Protein AF-A0A3D4TJG7-F1 (afdb_monomer_lite)

Sequence (53 aa):
ENHYFVNGGFFEVEDQLLRDAHRIADIPGVIVHGRYDVVCPLANAWDLTKVWP

Structure (mmCIF, N/CA/C/O backbone):
data_AF-A0A3D4TJG7-F1
#
_entry.id   AF-A0A3D4TJG7-F1
#
loop_
_atom_site.group_PDB
_atom_site.id
_atom_site.type_symbol
_atom_site.label_atom_id
_atom_site.label_alt_id
_atom_site.label_comp_id
_atom_site.label_asym_id
_atom_site.label_entity_id
_atom_site.label_seq_id
_atom_site.pdbx_PDB_ins_code
_atom_site.Cartn_x
_atom_site.Cartn_y
_atom_site.Cartn_z
_atom_site.occupancy
_atom_site.B_iso_or_equiv
_atom_site.auth_seq_id
_atom_site.auth_comp_id
_atom_site.auth_asym_id
_atom_site.auth_atom_id
_atom_site.pdbx_PDB_model_num
ATOM 1 N N . GLU A 1 1 ? 13.897 -5.572 -6.065 1.00 65.94 1 GLU A N 1
ATOM 2 C CA . GLU A 1 1 ? 12.870 -5.076 -7.000 1.00 65.94 1 GLU A CA 1
ATOM 3 C C . GLU A 1 1 ? 12.753 -5.951 -8.243 1.00 65.94 1 GLU A C 1
ATOM 5 O O . GLU A 1 1 ? 11.748 -6.630 -8.377 1.00 65.94 1 GLU A O 1
ATOM 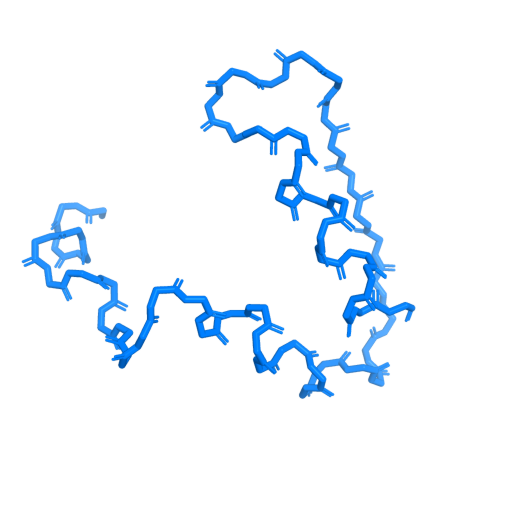10 N N . ASN A 1 2 ? 13.809 -6.061 -9.063 1.00 88.31 2 ASN A N 1
ATOM 11 C CA . ASN A 1 2 ? 13.771 -6.819 -10.320 1.00 88.31 2 ASN A CA 1
ATOM 12 C C . ASN A 1 2 ? 13.293 -8.275 -10.143 1.00 88.31 2 ASN A C 1
ATOM 14 O O . ASN A 1 2 ? 12.427 -8.726 -10.873 1.00 88.31 2 ASN A O 1
ATOM 18 N N . HIS A 1 3 ? 13.758 -8.975 -9.100 1.00 93.81 3 HIS A N 1
ATOM 19 C CA . HIS A 1 3 ? 13.289 -10.330 -8.779 1.00 93.81 3 HIS A CA 1
ATOM 20 C C . HIS A 1 3 ? 11.774 -10.424 -8.515 1.00 93.81 3 HIS A C 1
ATOM 22 O O . HIS A 1 3 ? 11.156 -11.410 -8.890 1.00 93.81 3 HIS A O 1
ATOM 28 N N . TYR A 1 4 ? 11.164 -9.412 -7.897 1.00 91.12 4 TYR A N 1
ATOM 29 C CA . TYR A 1 4 ? 9.722 -9.403 -7.645 1.00 91.12 4 TYR A CA 1
ATOM 30 C C . TYR A 1 4 ? 8.955 -8.987 -8.901 1.00 91.12 4 TYR A C 1
ATOM 32 O O . TYR A 1 4 ? 7.958 -9.614 -9.237 1.00 91.12 4 TYR A O 1
ATOM 40 N N . PHE A 1 5 ? 9.453 -7.999 -9.648 1.00 89.88 5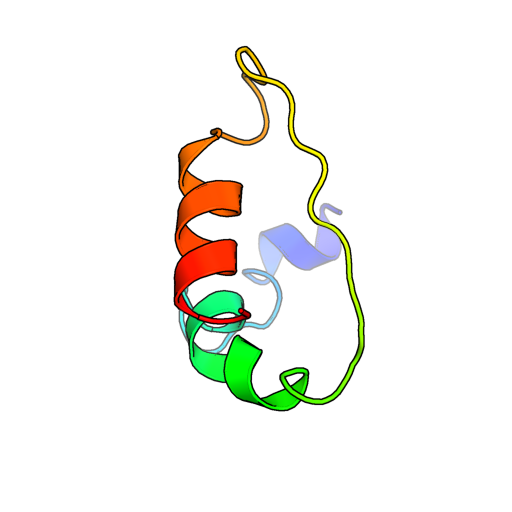 PHE A N 1
ATOM 41 C CA . PHE A 1 5 ? 8.814 -7.545 -10.884 1.00 89.88 5 PHE A CA 1
ATOM 42 C C . PHE A 1 5 ? 8.801 -8.601 -11.986 1.00 89.88 5 PHE A C 1
ATOM 44 O O . PHE A 1 5 ? 7.766 -8.789 -12.617 1.00 89.88 5 PHE A O 1
ATOM 51 N N . VAL A 1 6 ? 9.891 -9.355 -12.174 1.00 93.88 6 VAL A N 1
ATOM 52 C CA . VAL A 1 6 ? 9.913 -10.444 -13.171 1.00 93.88 6 VAL A CA 1
ATOM 53 C C . VAL A 1 6 ? 8.959 -11.592 -12.827 1.00 93.88 6 VAL A C 1
ATOM 55 O O . VAL A 1 6 ? 8.628 -12.379 -13.705 1.00 93.88 6 VAL A O 1
ATOM 58 N N . ASN A 1 7 ? 8.503 -11.680 -11.574 1.00 93.75 7 ASN A N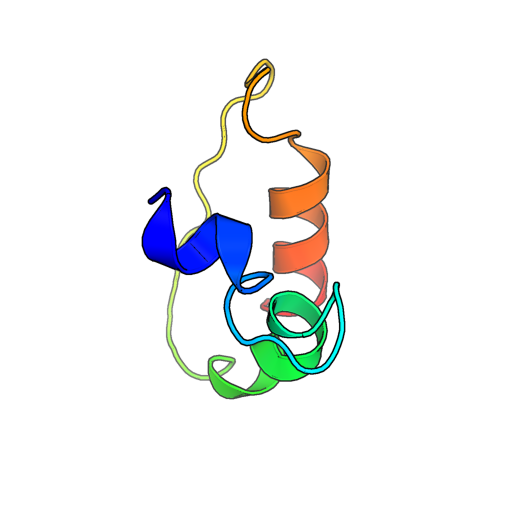 1
ATOM 59 C CA . ASN A 1 7 ? 7.544 -12.680 -11.101 1.00 93.75 7 ASN A CA 1
ATOM 60 C C . ASN A 1 7 ? 6.154 -12.080 -10.809 1.00 93.75 7 ASN A C 1
ATOM 62 O O . ASN A 1 7 ? 5.364 -12.695 -10.096 1.00 93.75 7 ASN A O 1
ATOM 66 N N . GLY A 1 8 ? 5.856 -10.866 -11.292 1.00 90.44 8 GLY A N 1
ATOM 67 C CA . GLY A 1 8 ? 4.545 -10.232 -11.086 1.00 90.44 8 GLY A CA 1
ATOM 68 C C . GLY A 1 8 ? 4.189 -9.998 -9.613 1.00 90.44 8 GLY A C 1
ATOM 69 O O . GLY A 1 8 ? 3.025 -10.055 -9.235 1.00 90.44 8 GLY A O 1
ATOM 70 N N . GLY A 1 9 ? 5.191 -9.812 -8.750 1.00 91.25 9 GLY A N 1
ATOM 71 C CA . GLY A 1 9 ? 5.000 -9.634 -7.310 1.00 91.25 9 GLY A CA 1
ATOM 72 C C . GLY A 1 9 ? 4.539 -10.890 -6.564 1.00 91.25 9 GLY A C 1
ATOM 73 O O . GLY A 1 9 ? 4.271 -10.795 -5.371 1.00 91.25 9 GLY A O 1
ATOM 74 N N . PHE A 1 10 ? 4.487 -12.051 -7.231 1.00 94.12 10 PHE A N 1
ATOM 75 C CA . PHE A 1 10 ? 3.905 -13.293 -6.704 1.00 94.12 10 PHE A CA 1
ATOM 76 C C . PHE A 1 10 ? 2.429 -13.151 -6.295 1.00 94.12 10 PHE A C 1
ATOM 78 O O . PHE A 1 10 ? 1.953 -13.875 -5.420 1.00 94.12 10 PHE A O 1
ATOM 85 N N . PHE A 1 11 ? 1.710 -12.217 -6.919 1.00 94.38 11 PHE A N 1
ATOM 86 C CA . PHE A 1 11 ? 0.277 -12.049 -6.717 1.00 94.38 11 PHE A CA 1
ATOM 87 C C . PHE A 1 11 ? -0.515 -13.029 -7.588 1.00 94.38 11 PHE A C 1
ATOM 89 O O . PHE A 1 11 ? -0.117 -13.362 -8.703 1.00 94.38 11 PHE A O 1
ATOM 96 N N . GLU A 1 12 ? -1.655 -13.484 -7.075 1.00 94.00 12 GLU A N 1
ATOM 97 C CA . GLU A 1 12 ? -2.614 -14.314 -7.810 1.00 94.00 12 GLU A CA 1
ATOM 98 C C . GLU A 1 12 ? -3.431 -13.479 -8.806 1.00 94.00 12 GLU A C 1
ATOM 100 O O . GLU A 1 12 ? -3.810 -13.969 -9.868 1.00 94.00 12 GLU A O 1
ATOM 105 N N . VAL A 1 13 ? -3.709 -12.221 -8.448 1.00 93.81 13 VAL A N 1
ATOM 106 C CA . VAL A 1 13 ? -4.484 -11.244 -9.228 1.00 93.81 13 VAL A CA 1
ATOM 107 C C . VAL A 1 13 ? -3.905 -9.838 -9.036 1.00 93.81 13 VAL A C 1
ATOM 109 O O . VAL A 1 13 ? -3.282 -9.562 -8.011 1.00 93.81 13 VAL A O 1
ATOM 112 N N . GLU A 1 14 ? -4.113 -8.933 -9.995 1.00 89.75 14 GLU A N 1
ATOM 113 C CA . GLU A 1 14 ? -3.493 -7.594 -9.965 1.00 89.75 14 GLU A CA 1
ATOM 114 C C . GLU A 1 14 ? -3.964 -6.706 -8.798 1.00 89.75 14 GLU A C 1
ATOM 116 O O . GLU A 1 14 ? -3.196 -5.894 -8.289 1.00 89.75 14 GLU A O 1
ATOM 121 N N . ASP A 1 15 ? -5.202 -6.871 -8.330 1.00 92.75 15 ASP A N 1
ATOM 122 C CA . ASP A 1 15 ? -5.823 -6.059 -7.276 1.00 92.75 15 ASP A CA 1
ATOM 123 C C . ASP A 1 15 ? -5.763 -6.709 -5.884 1.00 92.75 15 ASP A C 1
ATOM 125 O O . ASP A 1 15 ? -6.425 -6.252 -4.948 1.00 92.75 15 ASP A O 1
ATOM 129 N N . GLN A 1 16 ? -4.952 -7.760 -5.719 1.00 95.12 16 GLN A N 1
ATOM 130 C CA . GLN A 1 16 ? -4.942 -8.597 -4.517 1.00 95.12 16 GLN A CA 1
ATOM 131 C C . GLN A 1 16 ? -4.753 -7.795 -3.221 1.00 95.12 16 GLN A C 1
ATOM 133 O O . GLN A 1 16 ? -5.405 -8.086 -2.221 1.00 95.12 16 GLN A O 1
ATOM 138 N N . LEU A 1 17 ? -3.902 -6.764 -3.228 1.00 94.62 17 LEU A N 1
ATOM 139 C CA . LEU A 1 17 ? -3.664 -5.928 -2.046 1.00 94.62 17 LEU A CA 1
ATOM 140 C C . LEU A 1 17 ? -4.906 -5.136 -1.616 1.00 94.62 17 LEU A C 1
ATOM 142 O O . LEU A 1 17 ? -5.160 -5.017 -0.421 1.00 94.62 17 LEU A O 1
ATOM 146 N N . LEU A 1 18 ? -5.690 -4.620 -2.567 1.00 95.31 18 LEU A N 1
ATOM 147 C CA . LEU A 1 18 ? -6.936 -3.908 -2.267 1.00 95.31 18 LEU A CA 1
ATOM 148 C C . LEU A 1 18 ? -8.049 -4.889 -1.883 1.00 95.31 18 LEU A C 1
ATOM 150 O O . LEU A 1 18 ? -8.771 -4.644 -0.918 1.00 95.31 18 LEU A O 1
ATOM 154 N N . ARG A 1 19 ? -8.147 -6.028 -2.581 1.00 95.56 19 ARG A N 1
ATOM 155 C CA . ARG A 1 19 ? -9.087 -7.118 -2.270 1.00 95.56 19 ARG A CA 1
ATOM 156 C C . ARG A 1 19 ? -8.921 -7.614 -0.831 1.00 95.56 19 ARG A C 1
ATOM 158 O O . ARG A 1 19 ? -9.899 -7.786 -0.100 1.00 95.56 19 ARG A O 1
ATOM 165 N N . ASP A 1 20 ? -7.673 -7.810 -0.415 1.00 96.44 20 ASP A N 1
ATOM 166 C CA . ASP A 1 20 ? -7.327 -8.421 0.867 1.00 96.44 20 ASP A CA 1
ATOM 167 C C . ASP A 1 20 ? -7.087 -7.383 1.985 1.00 96.44 20 ASP A C 1
ATOM 169 O O . ASP A 1 20 ? -6.776 -7.763 3.115 1.00 96.44 20 ASP A O 1
ATOM 173 N N . ALA A 1 21 ? -7.287 -6.084 1.718 1.00 96.00 21 ALA A N 1
ATOM 174 C CA . ALA A 1 21 ? -7.101 -4.998 2.690 1.00 96.00 21 ALA A CA 1
ATOM 175 C C . ALA A 1 21 ? -7.995 -5.136 3.938 1.00 96.00 21 ALA A C 1
ATOM 177 O O . ALA A 1 21 ? -7.625 -4.706 5.027 1.00 96.00 21 ALA A O 1
ATOM 178 N N . HIS A 1 22 ? -9.132 -5.825 3.824 1.00 93.56 22 HIS A N 1
ATOM 179 C CA . HIS A 1 22 ? -10.004 -6.142 4.959 1.00 93.56 22 HIS A CA 1
ATOM 180 C C . HIS A 1 22 ? -9.291 -6.922 6.082 1.00 93.56 22 HIS A C 1
ATOM 182 O O . HIS A 1 22 ? -9.733 -6.898 7.227 1.00 93.56 22 HIS A O 1
ATOM 188 N N . ARG A 1 23 ? -8.177 -7.604 5.779 1.00 95.56 23 ARG A N 1
ATOM 189 C CA . ARG A 1 23 ? -7.378 -8.362 6.755 1.00 95.56 23 ARG A CA 1
ATOM 190 C C . ARG A 1 23 ? -6.628 -7.486 7.756 1.00 95.56 23 ARG A C 1
ATOM 192 O O . ARG A 1 23 ? -6.129 -8.024 8.736 1.00 95.56 23 ARG A O 1
ATOM 199 N N . ILE A 1 24 ? -6.499 -6.189 7.478 1.00 95.50 24 ILE A N 1
ATOM 200 C CA . ILE A 1 24 ? -5.844 -5.212 8.357 1.00 95.50 24 ILE A CA 1
ATOM 201 C C . ILE A 1 24 ? -6.835 -4.182 8.915 1.00 95.50 24 ILE A C 1
ATOM 203 O O . ILE A 1 24 ? -6.417 -3.172 9.472 1.00 95.50 24 ILE A O 1
ATOM 207 N N . ALA A 1 25 ? -8.144 -4.419 8.776 1.00 93.06 25 ALA A N 1
ATOM 208 C CA . ALA A 1 25 ? -9.186 -3.467 9.165 1.00 93.06 25 ALA A CA 1
ATOM 209 C C . ALA A 1 25 ? -9.187 -3.107 10.662 1.00 93.06 25 ALA A C 1
ATOM 211 O O . ALA A 1 25 ? -9.658 -2.044 11.043 1.00 93.06 25 ALA A O 1
ATOM 212 N N . ASP A 1 26 ? -8.655 -3.975 11.516 1.00 95.19 26 ASP A N 1
ATOM 213 C CA . ASP A 1 26 ? -8.516 -3.771 12.958 1.00 95.19 26 ASP A CA 1
ATOM 214 C C . ASP A 1 26 ? -7.207 -3.066 13.358 1.00 95.19 26 ASP A C 1
ATOM 216 O O . ASP A 1 26 ? -7.028 -2.696 14.521 1.00 95.19 26 ASP A O 1
ATOM 220 N N . ILE A 1 27 ? -6.295 -2.848 12.407 1.00 95.50 27 ILE A N 1
ATOM 221 C CA . ILE A 1 27 ? -5.016 -2.184 12.648 1.00 95.50 27 IL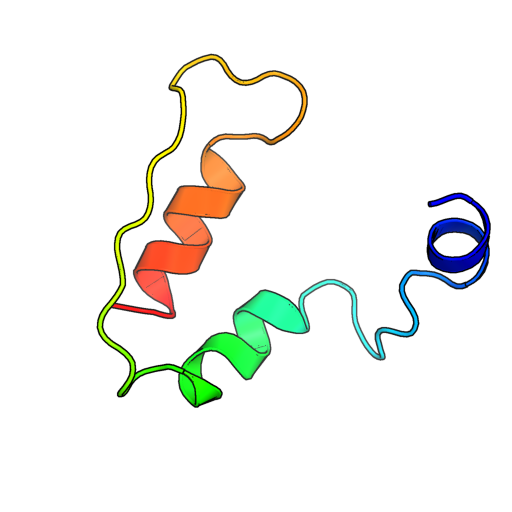E A CA 1
ATOM 222 C C . ILE A 1 27 ? -5.193 -0.673 12.445 1.00 95.50 27 ILE A C 1
ATOM 224 O O . ILE A 1 27 ? -5.500 -0.243 11.333 1.00 95.50 27 ILE A O 1
ATOM 228 N N . PRO A 1 28 ? -4.954 0.165 13.471 1.00 94.25 28 PRO A N 1
ATOM 229 C CA . PRO A 1 28 ? -5.005 1.611 13.302 1.00 94.25 28 PRO A CA 1
ATOM 230 C C . PRO A 1 28 ? -3.868 2.086 12.388 1.00 94.25 28 PRO A C 1
ATOM 232 O O . PRO A 1 28 ? -2.699 1.764 12.613 1.00 94.25 28 PRO A O 1
ATOM 235 N N . GLY A 1 29 ? -4.204 2.888 11.376 1.00 93.88 29 GLY A N 1
ATOM 236 C CA . GLY A 1 29 ? -3.257 3.378 10.377 1.00 93.88 29 GLY A CA 1
ATOM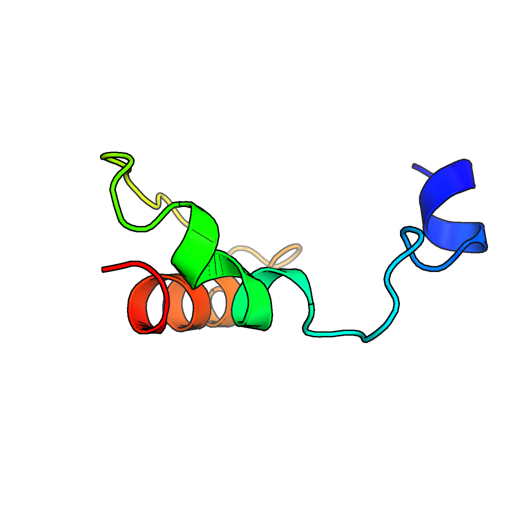 237 C C . GLY A 1 29 ? -3.560 4.792 9.888 1.00 93.88 29 GLY A C 1
ATOM 238 O O . GLY A 1 29 ? -4.637 5.336 10.115 1.00 93.88 29 GLY A O 1
ATOM 239 N N . VAL A 1 30 ? -2.579 5.405 9.219 1.00 95.94 30 VAL A N 1
ATOM 240 C CA . VAL A 1 30 ? -2.715 6.717 8.569 1.00 95.94 30 VAL A CA 1
ATOM 241 C C . VAL A 1 30 ? -2.130 6.629 7.164 1.00 95.94 30 VAL A C 1
ATOM 243 O O . VAL A 1 30 ? -0.993 6.192 6.991 1.00 95.94 30 VAL A O 1
ATOM 246 N N . ILE A 1 31 ? -2.887 7.081 6.163 1.00 95.56 31 ILE A N 1
ATOM 247 C CA . ILE A 1 31 ? -2.448 7.138 4.764 1.00 95.56 31 ILE A CA 1
ATOM 248 C C . ILE A 1 31 ? -1.965 8.562 4.461 1.00 95.56 31 ILE A C 1
ATOM 250 O O . ILE A 1 31 ? -2.743 9.514 4.511 1.00 95.56 31 ILE A O 1
ATOM 254 N N . VAL A 1 32 ? -0.680 8.718 4.130 1.00 95.81 32 VAL A N 1
ATOM 255 C CA . VAL A 1 32 ? -0.079 10.003 3.736 1.00 95.81 32 VAL A CA 1
ATOM 256 C C . VAL A 1 32 ? 0.343 9.915 2.276 1.00 95.81 32 VAL A C 1
ATOM 258 O O . VAL A 1 32 ? 1.179 9.086 1.929 1.00 95.81 32 VAL A O 1
ATOM 261 N N . HIS A 1 33 ? -0.226 10.762 1.416 1.00 97.38 33 HIS A N 1
ATOM 262 C CA . HIS A 1 33 ? 0.043 10.714 -0.020 1.00 97.38 33 HIS A CA 1
ATOM 263 C C . HIS A 1 33 ? 0.121 12.110 -0.646 1.00 97.38 33 HIS A C 1
ATOM 265 O O . HIS A 1 33 ? -0.709 12.981 -0.377 1.00 97.38 33 HIS A O 1
ATOM 271 N N . GLY A 1 34 ? 1.117 12.322 -1.509 1.00 96.88 34 GLY A N 1
ATOM 272 C CA . GLY A 1 34 ? 1.304 13.581 -2.228 1.00 96.88 34 GLY A CA 1
ATOM 273 C C . GLY A 1 34 ? 0.251 13.787 -3.319 1.00 96.88 34 GLY A C 1
ATOM 274 O O . GLY A 1 34 ? -0.146 12.844 -4.000 1.00 96.88 34 GLY A O 1
ATOM 275 N N . ARG A 1 35 ? -0.190 15.038 -3.521 1.00 95.31 35 ARG A N 1
ATOM 276 C CA . ARG A 1 35 ? -1.157 15.390 -4.581 1.00 95.31 35 ARG A CA 1
ATOM 277 C C . ARG A 1 35 ? -0.594 15.192 -5.992 1.00 95.31 35 ARG A C 1
ATOM 279 O O . ARG A 1 35 ? -1.353 14.856 -6.892 1.00 95.31 35 ARG A O 1
ATOM 286 N N . TYR A 1 36 ? 0.705 15.426 -6.166 1.00 96.31 36 TYR A N 1
ATOM 287 C CA . TYR A 1 36 ? 1.399 15.412 -7.458 1.00 96.31 36 TYR A CA 1
ATOM 288 C C . TYR A 1 36 ? 2.472 14.320 -7.524 1.00 96.31 36 TYR A C 1
ATOM 290 O O . TYR A 1 36 ? 3.497 14.496 -8.177 1.00 96.31 36 TYR A O 1
ATOM 298 N N . ASP A 1 37 ? 2.264 13.215 -6.807 1.00 95.69 37 ASP A N 1
ATOM 299 C CA . ASP A 1 37 ? 3.112 12.036 -6.959 1.00 95.69 37 ASP A CA 1
ATOM 300 C C . ASP A 1 37 ? 2.880 11.434 -8.354 1.00 95.69 37 ASP A C 1
ATOM 302 O O . ASP A 1 37 ? 1.757 11.080 -8.721 1.00 95.69 37 ASP A O 1
ATOM 306 N N . VAL A 1 38 ? 3.944 11.410 -9.156 1.00 93.50 38 VAL A N 1
ATOM 307 C CA . VAL A 1 38 ? 3.935 10.910 -10.538 1.00 93.50 38 VAL A CA 1
ATOM 308 C C . VAL A 1 38 ? 4.362 9.447 -10.637 1.00 93.50 38 VAL A C 1
ATOM 310 O O . VAL A 1 38 ? 4.202 8.845 -11.694 1.00 93.50 38 VAL A O 1
ATOM 313 N N . VAL A 1 39 ? 4.919 8.882 -9.563 1.00 94.12 39 VAL A N 1
ATOM 314 C CA . VAL A 1 39 ? 5.372 7.487 -9.504 1.00 94.12 39 VAL A CA 1
ATOM 315 C C . VAL A 1 39 ? 4.223 6.604 -9.030 1.00 94.12 39 VAL A C 1
ATOM 317 O O . VAL A 1 39 ? 3.921 5.589 -9.653 1.00 94.12 39 VAL A O 1
ATOM 320 N N . CYS A 1 40 ? 3.539 7.035 -7.972 1.00 92.12 40 CYS A N 1
ATOM 321 C CA . CYS A 1 40 ? 2.358 6.387 -7.425 1.00 92.12 40 CYS A CA 1
ATOM 322 C C . CYS A 1 40 ? 1.166 7.337 -7.577 1.00 92.12 40 CYS A C 1
ATOM 324 O O . CYS A 1 40 ? 1.095 8.331 -6.863 1.00 92.12 40 CYS A O 1
ATOM 326 N N . PRO A 1 41 ? 0.215 7.088 -8.493 1.00 94.00 41 PRO A N 1
ATOM 327 C CA . PRO A 1 41 ? -0.948 7.955 -8.640 1.00 94.00 41 PRO A CA 1
ATOM 328 C C . PRO A 1 41 ? -1.780 8.038 -7.354 1.00 94.00 41 PRO A C 1
ATOM 330 O O . PRO A 1 41 ? -2.057 7.025 -6.715 1.00 94.00 41 PRO A O 1
ATOM 333 N N . LEU A 1 42 ? -2.281 9.237 -7.031 1.00 94.88 42 LEU A N 1
ATOM 334 C CA . LEU A 1 42 ? -3.148 9.480 -5.864 1.00 94.88 42 LEU A CA 1
ATOM 335 C C . LEU A 1 42 ? -4.382 8.558 -5.812 1.00 94.88 42 LEU A C 1
ATOM 337 O O . LEU A 1 42 ? -4.895 8.283 -4.728 1.00 94.88 42 LEU A O 1
ATOM 341 N N . ALA A 1 43 ? -4.849 8.082 -6.971 1.00 94.81 43 ALA A N 1
ATOM 342 C CA . ALA A 1 43 ? -5.936 7.110 -7.065 1.00 94.81 43 ALA A CA 1
ATOM 343 C C . ALA A 1 43 ? -5.688 5.881 -6.172 1.00 94.81 43 ALA A C 1
ATOM 345 O O . ALA A 1 43 ? -6.602 5.461 -5.472 1.00 94.81 43 ALA A O 1
ATOM 346 N N . ASN A 1 44 ? -4.443 5.404 -6.085 1.00 94.62 44 ASN A N 1
ATOM 347 C CA . ASN A 1 44 ? -4.078 4.232 -5.288 1.00 94.62 44 ASN A CA 1
ATOM 348 C C . ASN A 1 44 ? -4.365 4.443 -3.792 1.00 94.62 44 ASN A C 1
ATOM 350 O O . ASN A 1 44 ? -4.950 3.584 -3.137 1.00 94.62 44 ASN A O 1
ATOM 354 N N . ALA A 1 45 ? -3.986 5.606 -3.249 1.00 94.94 45 ALA A N 1
ATOM 355 C CA . ALA A 1 45 ? -4.259 5.946 -1.853 1.00 94.94 45 ALA A CA 1
ATOM 356 C C . ALA A 1 45 ? -5.758 6.128 -1.592 1.00 94.94 45 ALA A C 1
ATOM 358 O O . ALA A 1 45 ? -6.260 5.691 -0.560 1.00 94.94 45 ALA A O 1
ATOM 359 N N . TRP A 1 46 ? -6.474 6.747 -2.533 1.00 95.00 46 TRP A N 1
ATOM 360 C CA . TRP A 1 46 ? -7.918 6.936 -2.424 1.00 95.00 46 TRP A CA 1
ATOM 361 C C . TRP A 1 46 ? -8.683 5.610 -2.449 1.00 95.00 46 TRP A C 1
ATOM 363 O O . TRP A 1 46 ? -9.630 5.433 -1.685 1.00 95.00 46 TRP A O 1
ATOM 373 N N . ASP A 1 47 ? -8.271 4.671 -3.298 1.00 95.50 47 ASP A N 1
ATOM 374 C CA . ASP A 1 47 ? -8.883 3.348 -3.372 1.00 95.50 47 ASP A CA 1
ATOM 375 C C . ASP A 1 47 ? -8.602 2.529 -2.111 1.00 95.50 47 ASP A C 1
ATOM 377 O O . ASP A 1 47 ? -9.517 1.880 -1.606 1.00 95.50 47 ASP A O 1
ATOM 381 N N . LEU A 1 48 ? -7.405 2.655 -1.527 1.00 95.44 48 LEU A N 1
ATOM 382 C CA . LEU A 1 48 ? -7.091 2.038 -0.240 1.00 95.44 48 LEU A CA 1
ATOM 383 C C . LEU A 1 48 ? -7.982 2.570 0.895 1.00 95.44 48 LEU A C 1
ATOM 385 O O . LEU A 1 48 ? -8.520 1.769 1.650 1.00 95.44 48 LEU A O 1
ATOM 389 N N . THR A 1 49 ? -8.221 3.884 0.986 1.00 94.62 49 THR A N 1
ATOM 390 C CA . THR A 1 49 ? -9.124 4.460 2.007 1.00 94.62 49 THR A CA 1
ATOM 391 C C . THR A 1 49 ? -10.552 3.904 1.928 1.00 94.62 49 THR A C 1
ATOM 393 O O . THR A 1 49 ? -11.234 3.814 2.943 1.00 94.62 49 THR A O 1
ATOM 396 N N . LYS A 1 50 ? -11.038 3.515 0.741 1.00 93.25 50 LYS A N 1
ATOM 397 C CA . LYS A 1 50 ? -12.394 2.949 0.595 1.00 93.25 50 LYS A CA 1
ATOM 398 C C . LYS A 1 50 ? -12.515 1.535 1.160 1.00 93.25 50 LYS A C 1
ATOM 400 O O . LYS A 1 50 ? -13.610 1.144 1.554 1.00 93.25 50 LYS A O 1
ATOM 405 N N . VAL A 1 51 ? -11.427 0.765 1.133 1.00 94.25 51 VAL A N 1
ATOM 406 C CA . VAL A 1 51 ? -11.402 -0.647 1.554 1.00 94.25 51 VAL A CA 1
ATOM 407 C C . VAL A 1 51 ? -10.770 -0.847 2.935 1.00 94.25 51 VAL A C 1
ATOM 409 O O . VAL A 1 51 ? -10.996 -1.883 3.555 1.00 94.25 51 VAL A O 1
ATOM 412 N N . TRP A 1 52 ? -10.026 0.148 3.428 1.00 92.81 52 TRP A N 1
ATOM 413 C CA . TRP A 1 52 ? -9.429 0.204 4.762 1.00 92.81 52 TRP A CA 1
ATOM 414 C C . TRP A 1 52 ? -9.758 1.552 5.438 1.00 92.81 52 TRP A C 1
ATOM 416 O O . TRP A 1 52 ? -8.984 2.507 5.303 1.00 92.81 52 TRP A O 1
ATOM 426 N N . PRO A 1 53 ? -10.945 1.659 6.071 1.00 79.62 53 PRO A N 1
ATOM 427 C CA . PRO A 1 53 ?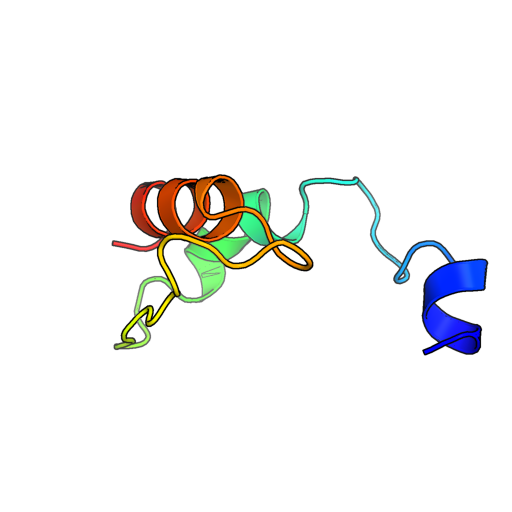 -11.406 2.872 6.747 1.00 79.62 53 PRO A CA 1
ATOM 428 C C . PRO A 1 53 ? -10.855 3.045 8.169 1.00 79.62 53 PRO A C 1
ATOM 430 O O . PRO A 1 53 ? -10.594 2.025 8.844 1.00 79.62 53 PRO A O 1
#

Foldseek 3Di:
DVVCVVCVNVDPDVCVCLVCLLVCLVPDDDQDDDCPDPPDHPVVSVSSVVSRD

Secondary structure (DSSP, 8-state):
-HHHHTTGGG-SSTTHHHHGGGGGTTS-------TT-SSS-HHHHHHHHHH--

pLDDT: mean 93.38, std 4.66, range [65.94, 97.38]

Radius of gyration: 12.84 Å; chains: 1; bounding box: 26×30×26 Å